Protein AF-A0A2G9TU29-F1 (afdb_monomer_lite)

Secondary structure (DSSP, 8-state):
---HHHHHHHHHHHHHHHHHHHHHHHHHHHHHHHHHHTTS-----HHHHHHHHS---HHHHHHHHHHHHHHHHHHHHHHHHHHHHHTTT-S-HHHHHHHHHHHHHHHHHHHHTTT-

InterPro domains:
  IPR000425 Major intrinsic protein [PF00230] (57-115)
  IPR000425 Major intrinsic protein [PR00783] (61-80)
  IPR000425 Major intrinsic protein [PR00783] (101-116)
  IPR023271 Aquaporin-like [G3DSA:1.20.1080.10] (58-116)
  IPR023271 Aquaporin-like [SSF81338] (54-116)
  IPR050363 Major Intrinsic Protein/Aquaporin [PTHR43829] (53-116)

Sequence (116 aa):
VQQPGKVVLEIYVWSKKKEKAKEKQKSDNEMSASSAEHEKEEIFTPEILREYIRIRSPFARNLLTEFFGTAMLLFIGLSTIMQFILSDEKLNTWIQINIGWGLAVGFCVYLGAKTS

Radius of gyration: 38.15 Å; chains: 1; bounding box: 97×40×79 Å

Structure (mmCIF, N/CA/C/O backbone):
data_AF-A0A2G9TU29-F1
#
_entry.id   AF-A0A2G9TU29-F1
#
loop_
_atom_site.group_PDB
_atom_site.id
_atom_site.type_symbol
_atom_site.label_atom_id
_atom_site.label_alt_id
_atom_site.label_comp_id
_atom_site.label_asym_id
_atom_site.label_entity_id
_atom_site.label_seq_id
_atom_site.pdbx_PDB_ins_code
_atom_site.Cartn_x
_atom_site.Cartn_y
_atom_site.Cartn_z
_atom_site.occupancy
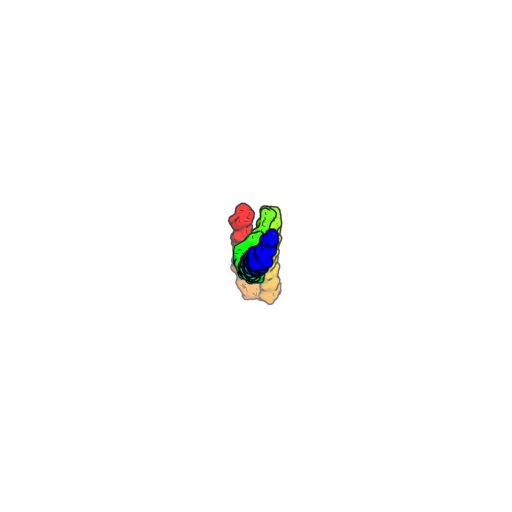_atom_site.B_iso_or_equiv
_atom_site.auth_seq_id
_atom_site.auth_comp_id
_atom_site.auth_asym_id
_atom_site.auth_atom_id
_atom_site.pdbx_PDB_model_num
ATOM 1 N N . VAL A 1 1 ? 78.666 -26.188 -54.460 1.00 48.84 1 VAL A N 1
ATOM 2 C CA . VAL A 1 1 ? 78.967 -26.481 -53.038 1.00 48.84 1 VAL A CA 1
ATOM 3 C C . VAL A 1 1 ? 78.074 -25.599 -52.175 1.00 48.84 1 VAL A C 1
ATOM 5 O O . VAL A 1 1 ? 78.298 -24.396 -52.107 1.00 48.84 1 VAL A O 1
ATOM 8 N N . GLN A 1 2 ? 76.995 -26.164 -51.626 1.00 50.81 2 GLN A N 1
ATOM 9 C CA . GLN A 1 2 ? 76.055 -25.458 -50.747 1.00 50.81 2 GLN A CA 1
ATOM 10 C C . GLN A 1 2 ? 76.771 -25.167 -49.419 1.00 50.81 2 GLN A C 1
ATOM 12 O O . GLN A 1 2 ? 77.145 -26.095 -48.710 1.00 50.81 2 GLN A O 1
ATOM 17 N N . GLN A 1 3 ? 77.021 -23.892 -49.119 1.00 52.78 3 GLN A N 1
ATOM 18 C CA . GLN A 1 3 ? 77.733 -23.446 -47.915 1.00 52.78 3 GLN A CA 1
ATOM 19 C C . GLN A 1 3 ? 76.914 -23.821 -46.657 1.00 52.78 3 GLN A C 1
ATOM 21 O O . GLN A 1 3 ? 75.844 -23.235 -46.453 1.00 52.78 3 GLN A O 1
ATOM 26 N N . PRO A 1 4 ? 77.371 -24.763 -45.805 1.00 61.28 4 PRO A N 1
ATOM 27 C CA . PRO A 1 4 ? 76.562 -25.329 -44.716 1.00 61.28 4 PRO A CA 1
ATOM 28 C C . PRO A 1 4 ? 76.164 -24.295 -43.647 1.00 61.28 4 PRO A C 1
ATOM 30 O O . PRO A 1 4 ? 75.156 -24.469 -42.969 1.00 61.28 4 PRO A O 1
ATOM 33 N N . GLY A 1 5 ? 76.890 -23.176 -43.539 1.00 64.81 5 GLY A N 1
ATOM 34 C CA . GLY A 1 5 ? 76.611 -22.118 -42.561 1.00 64.81 5 GLY A CA 1
ATOM 35 C C . GLY A 1 5 ? 75.350 -21.286 -42.833 1.00 64.81 5 GLY A C 1
ATOM 36 O O . GLY A 1 5 ? 74.720 -20.818 -41.888 1.00 64.81 5 GLY A O 1
ATOM 37 N N . LYS A 1 6 ? 74.925 -21.126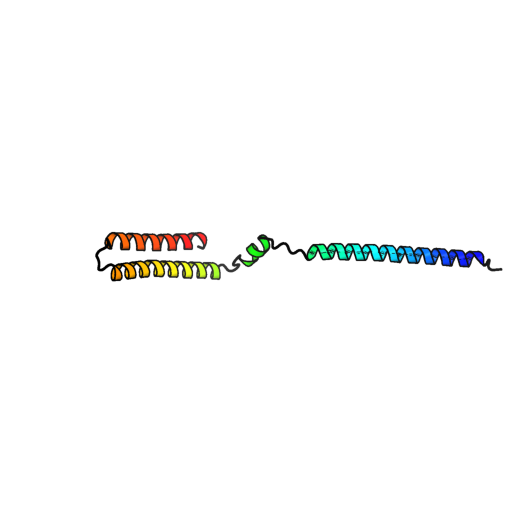 -44.097 1.00 70.88 6 LYS A N 1
ATOM 38 C CA . LYS A 1 6 ? 73.718 -20.333 -44.421 1.00 70.88 6 LYS A CA 1
ATOM 39 C C . LYS A 1 6 ? 72.429 -21.014 -43.959 1.00 70.88 6 LYS A C 1
ATOM 41 O O . LYS A 1 6 ? 71.510 -20.341 -43.513 1.00 70.88 6 LYS A O 1
ATOM 46 N N . VAL A 1 7 ? 72.383 -22.344 -44.029 1.00 76.06 7 VAL A N 1
ATOM 47 C CA . VAL A 1 7 ? 71.204 -23.131 -43.636 1.00 76.06 7 VAL A CA 1
ATOM 48 C C . VAL A 1 7 ? 70.990 -23.067 -42.121 1.00 76.06 7 VAL A C 1
ATOM 50 O O . VAL A 1 7 ? 69.863 -22.915 -41.663 1.00 76.06 7 VAL A O 1
ATOM 53 N N . VAL A 1 8 ? 72.071 -23.105 -41.338 1.00 78.81 8 VAL A N 1
ATOM 54 C CA . VAL A 1 8 ? 72.008 -23.013 -39.869 1.00 78.81 8 VAL A CA 1
ATOM 55 C C . VAL A 1 8 ? 71.524 -21.631 -39.412 1.00 78.81 8 VAL A C 1
ATOM 57 O O . VAL A 1 8 ? 70.703 -21.540 -38.500 1.00 78.81 8 VAL A O 1
ATOM 60 N N . LEU A 1 9 ? 71.974 -20.560 -40.076 1.00 79.69 9 LEU A N 1
ATOM 61 C CA . LEU A 1 9 ? 71.519 -19.192 -39.801 1.00 79.69 9 LEU A CA 1
ATOM 62 C C . LEU A 1 9 ? 70.030 -18.993 -40.128 1.00 79.69 9 LEU A C 1
ATOM 64 O O . LEU A 1 9 ? 69.312 -18.416 -39.317 1.00 79.69 9 LEU A O 1
ATOM 68 N N . GLU A 1 10 ? 69.542 -19.520 -41.253 1.00 82.88 10 GLU A N 1
ATOM 69 C CA . GLU A 1 10 ? 68.112 -19.485 -41.611 1.00 82.88 10 GLU A CA 1
ATOM 70 C C . GLU A 1 10 ? 67.240 -20.230 -40.587 1.00 82.88 10 GLU A C 1
ATOM 72 O O . GLU A 1 10 ? 66.216 -19.709 -40.141 1.00 82.88 10 GLU A O 1
ATOM 77 N N . ILE A 1 11 ? 67.674 -21.414 -40.137 1.00 83.81 11 ILE A N 1
ATOM 78 C CA . ILE A 1 11 ? 66.968 -22.185 -39.100 1.00 83.81 11 ILE A CA 1
ATOM 79 C C . ILE A 1 11 ? 66.925 -21.405 -37.779 1.00 83.81 11 ILE A C 1
ATOM 81 O O . ILE A 1 11 ? 65.879 -21.349 -37.128 1.00 83.81 11 ILE A O 1
ATOM 85 N N . TYR A 1 12 ? 68.033 -20.767 -37.393 1.00 83.69 12 TYR A N 1
ATOM 86 C CA . TYR A 1 12 ? 68.098 -19.950 -36.183 1.00 83.69 12 TYR A CA 1
ATOM 87 C C . TYR A 1 12 ? 67.166 -18.731 -36.260 1.00 83.69 12 TYR A C 1
ATOM 89 O O . TYR A 1 12 ? 66.400 -18.473 -35.329 1.00 83.69 12 TYR A O 1
ATOM 97 N N . VAL A 1 13 ? 67.173 -18.013 -37.387 1.00 87.25 13 VAL A N 1
ATOM 98 C CA . VAL A 1 13 ? 66.301 -16.852 -37.627 1.00 87.25 13 VAL A CA 1
ATOM 99 C C . VAL A 1 13 ? 64.829 -17.262 -37.621 1.00 87.25 13 VAL A C 1
ATOM 101 O O . VAL A 1 13 ? 64.003 -16.601 -36.987 1.00 87.25 13 VAL A O 1
ATOM 104 N N . TRP A 1 14 ? 64.488 -18.376 -38.267 1.00 83.25 14 TRP A N 1
ATOM 105 C CA . TRP A 1 14 ? 63.126 -18.904 -38.2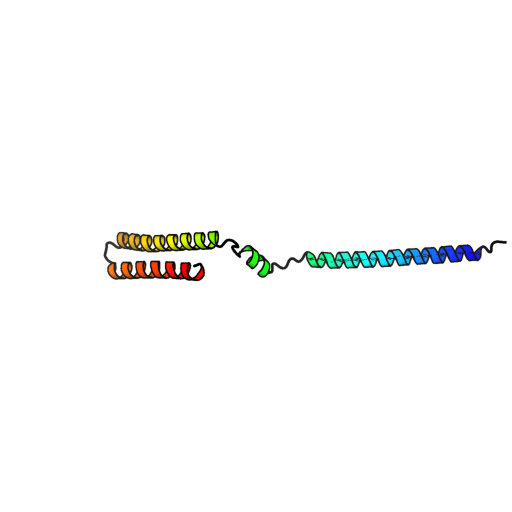80 1.00 83.25 14 TRP A CA 1
ATOM 106 C C . TRP A 1 14 ? 62.662 -19.346 -36.887 1.00 83.25 14 TRP A C 1
ATOM 108 O O . TRP A 1 14 ? 61.526 -19.063 -36.495 1.00 83.25 14 TRP A O 1
ATOM 118 N N . SER A 1 15 ? 63.554 -19.956 -36.101 1.00 88.12 15 SER A N 1
ATOM 119 C CA . SER A 1 15 ? 63.292 -20.323 -34.706 1.00 88.12 15 SER A CA 1
ATOM 120 C C . SER A 1 15 ? 63.015 -19.086 -33.845 1.00 88.12 15 SER A C 1
ATOM 122 O O . SER A 1 15 ? 61.968 -18.998 -33.201 1.00 88.12 15 SER A O 1
ATOM 124 N N . LYS A 1 16 ? 63.870 -18.057 -33.935 1.00 89.69 16 LYS A N 1
ATOM 125 C CA . LYS A 1 16 ? 63.672 -16.783 -33.226 1.00 89.69 16 LYS A CA 1
ATOM 126 C C . LYS A 1 16 ? 62.387 -16.068 -33.636 1.00 89.69 16 LYS A C 1
ATOM 128 O O . LYS A 1 16 ? 61.716 -15.473 -32.793 1.00 89.69 16 LYS A O 1
ATOM 133 N N . LYS A 1 17 ? 62.008 -16.141 -34.915 1.00 87.69 17 LYS A N 1
ATOM 134 C CA . LYS A 1 17 ? 60.741 -15.585 -35.409 1.00 87.69 17 LYS A CA 1
ATOM 135 C C . LYS A 1 17 ? 59.533 -16.321 -34.821 1.00 87.69 17 LYS A C 1
ATOM 137 O O . LYS A 1 17 ? 58.547 -15.674 -34.474 1.00 87.69 17 LYS A O 1
ATOM 142 N N . LYS A 1 18 ? 59.621 -17.646 -34.661 1.00 88.81 18 LYS A N 1
ATOM 143 C CA . LYS A 1 18 ? 58.590 -18.454 -33.994 1.00 88.81 18 LYS A CA 1
ATOM 144 C C . LYS A 1 18 ? 58.452 -18.131 -32.508 1.00 88.81 18 LYS A C 1
ATOM 146 O O . LYS A 1 18 ? 57.324 -18.052 -32.033 1.00 88.81 18 LYS A O 1
ATOM 151 N N . GLU A 1 19 ? 59.555 -17.941 -31.786 1.00 85.44 19 GLU A N 1
ATOM 152 C CA . GLU A 1 19 ? 59.514 -17.568 -30.362 1.00 85.44 19 GLU A CA 1
ATOM 153 C C . GLU A 1 19 ? 58.804 -16.227 -30.157 1.00 85.44 19 GLU A C 1
ATOM 155 O O . GLU A 1 19 ? 57.839 -16.160 -29.401 1.00 85.44 19 GLU A O 1
ATOM 160 N N . LYS A 1 20 ? 59.179 -15.198 -30.928 1.00 84.38 20 LYS A N 1
ATOM 161 C CA . LYS A 1 20 ? 58.534 -13.877 -30.852 1.00 84.38 20 LYS A CA 1
ATOM 162 C C . LYS A 1 20 ? 57.038 -13.918 -31.172 1.00 84.38 20 LYS A C 1
ATOM 164 O O . LYS A 1 20 ? 56.256 -13.188 -30.571 1.00 84.38 20 LYS A O 1
ATOM 169 N N . ALA A 1 21 ? 56.627 -14.767 -32.117 1.00 83.06 21 ALA A N 1
ATOM 170 C CA . ALA A 1 21 ? 55.212 -14.946 -32.437 1.00 83.06 21 ALA A CA 1
ATOM 171 C C . ALA A 1 21 ? 54.437 -15.590 -31.273 1.00 83.06 21 ALA A C 1
ATOM 173 O O . ALA A 1 21 ? 53.318 -15.172 -30.985 1.00 83.06 21 ALA A O 1
ATOM 174 N N . LYS A 1 22 ? 55.045 -16.559 -30.571 1.00 85.06 22 LYS A N 1
ATOM 175 C CA . LYS A 1 22 ? 54.448 -17.182 -29.380 1.00 85.06 22 LYS A CA 1
ATOM 176 C C . LYS A 1 22 ? 54.334 -16.206 -28.209 1.00 85.06 22 LYS A C 1
ATOM 178 O O . LYS A 1 22 ? 53.308 -16.206 -27.540 1.00 85.06 22 LYS A O 1
ATOM 183 N N . GLU A 1 23 ? 55.355 -15.384 -27.973 1.00 84.25 23 GLU A N 1
ATOM 184 C CA . GLU A 1 23 ? 55.345 -14.372 -26.906 1.00 84.25 23 GLU A CA 1
ATOM 185 C C . GLU A 1 23 ? 54.244 -13.336 -27.129 1.00 84.25 23 GLU A C 1
ATOM 187 O O . GLU A 1 23 ? 53.475 -13.057 -26.214 1.00 84.25 23 GLU A O 1
ATOM 192 N N . LYS A 1 24 ? 54.106 -12.843 -28.366 1.00 78.25 24 LYS A N 1
ATOM 193 C CA . LYS A 1 24 ? 53.051 -11.893 -28.727 1.00 78.25 24 LYS A CA 1
ATOM 194 C C . LYS A 1 24 ? 51.652 -12.491 -28.547 1.00 78.25 24 LYS A C 1
ATOM 196 O O . LYS A 1 24 ? 50.763 -11.856 -27.997 1.00 78.25 24 LYS A O 1
ATOM 201 N N . GLN A 1 25 ? 51.466 -13.747 -28.945 1.00 74.25 25 GLN A N 1
ATOM 202 C CA . GLN A 1 25 ? 50.178 -14.413 -28.765 1.00 74.25 25 GLN A CA 1
ATOM 203 C C . GLN A 1 25 ? 49.856 -14.685 -27.288 1.00 74.25 25 GLN A C 1
ATOM 205 O O . GLN A 1 25 ? 48.692 -14.643 -26.896 1.00 74.25 25 GLN A O 1
ATOM 210 N N . LYS A 1 26 ? 50.876 -14.928 -26.455 1.00 78.06 26 LYS A N 1
ATOM 211 C CA . LYS A 1 26 ? 50.708 -15.069 -25.007 1.00 78.06 26 LYS A CA 1
ATOM 212 C C . LYS A 1 26 ? 50.299 -13.742 -24.361 1.00 78.06 26 LYS A C 1
ATOM 214 O O . LYS A 1 26 ? 49.342 -13.743 -23.594 1.00 78.06 26 LYS A O 1
ATOM 219 N N . SER A 1 27 ? 50.940 -12.627 -24.730 1.00 67.19 27 SER A N 1
ATOM 220 C CA . SER A 1 27 ? 50.575 -11.299 -24.214 1.00 67.19 27 SER A CA 1
ATOM 221 C C . SER A 1 27 ? 49.167 -10.874 -24.629 1.00 67.19 27 SER A C 1
ATOM 223 O O . SER A 1 27 ? 48.432 -10.326 -23.815 1.00 67.19 27 SER A O 1
ATOM 225 N N . ASP A 1 28 ? 48.756 -11.176 -25.866 1.00 73.19 28 ASP A N 1
ATOM 226 C CA . ASP A 1 28 ? 47.414 -10.842 -26.363 1.00 73.19 28 ASP A CA 1
ATOM 227 C C . ASP A 1 28 ? 46.320 -11.643 -25.620 1.00 73.19 28 ASP A C 1
ATOM 229 O O . ASP A 1 28 ? 45.233 -11.128 -25.337 1.00 73.19 28 ASP A O 1
ATOM 233 N N . ASN A 1 29 ? 46.619 -12.895 -25.247 1.00 72.88 29 ASN A N 1
ATOM 234 C CA . ASN A 1 29 ? 45.710 -13.760 -24.492 1.00 72.88 29 ASN A CA 1
ATOM 235 C C . ASN A 1 29 ? 45.646 -13.392 -22.999 1.00 72.88 29 ASN A C 1
ATOM 237 O O . ASN A 1 29 ? 44.568 -13.411 -22.416 1.00 72.88 29 ASN A O 1
ATOM 241 N N . GLU A 1 30 ? 46.774 -13.018 -22.387 1.00 75.81 30 GLU A N 1
ATOM 242 C CA . GLU A 1 30 ? 46.825 -12.513 -21.005 1.00 75.81 30 GLU A CA 1
ATOM 243 C C . GLU A 1 30 ? 46.103 -11.161 -20.877 1.00 75.81 30 GLU A C 1
ATOM 245 O O . GLU A 1 30 ? 45.354 -10.951 -19.924 1.00 75.81 30 GLU A O 1
ATOM 250 N N . MET A 1 31 ? 46.239 -10.279 -21.875 1.00 67.19 31 MET A N 1
ATOM 251 C CA . MET A 1 31 ? 45.526 -8.998 -21.916 1.00 67.19 31 MET A CA 1
ATOM 252 C C . MET A 1 31 ? 44.016 -9.181 -22.146 1.00 67.19 31 MET A C 1
ATOM 254 O O . MET A 1 31 ? 43.217 -8.468 -21.541 1.00 67.19 31 MET A O 1
ATOM 258 N N . SER A 1 32 ? 43.607 -10.181 -22.938 1.00 67.81 32 SER A N 1
ATOM 259 C CA . SER A 1 32 ? 42.187 -10.553 -23.080 1.00 67.81 32 SER A CA 1
ATOM 260 C C . SER A 1 32 ? 41.616 -11.188 -21.810 1.00 67.81 32 SER A C 1
ATOM 262 O O . SER A 1 32 ? 40.486 -10.888 -21.435 1.00 67.81 32 SER A O 1
ATOM 264 N N . ALA A 1 33 ? 42.389 -12.031 -21.118 1.00 68.50 33 ALA A N 1
ATOM 265 C CA . ALA A 1 33 ? 41.973 -12.642 -19.857 1.00 68.50 33 ALA A CA 1
ATOM 266 C C . ALA A 1 33 ? 41.822 -11.592 -18.746 1.00 68.50 33 ALA A C 1
ATOM 268 O O . ALA A 1 33 ? 40.800 -11.571 -18.069 1.00 68.50 33 ALA A O 1
ATOM 269 N N . SER A 1 34 ? 42.774 -10.661 -18.626 1.00 62.47 34 SER A N 1
ATOM 270 C CA . SER A 1 34 ? 42.694 -9.558 -17.660 1.00 62.47 34 SER A CA 1
ATOM 271 C C . SER A 1 34 ? 41.514 -8.618 -17.942 1.00 62.47 34 SER A C 1
ATOM 273 O O . SER A 1 34 ? 40.847 -8.180 -17.007 1.00 62.47 34 SER A O 1
ATOM 275 N N . SER A 1 35 ? 41.192 -8.367 -19.217 1.00 61.78 35 SER A N 1
ATOM 276 C CA . SER A 1 35 ? 40.009 -7.581 -19.589 1.00 61.78 35 SER A CA 1
ATOM 277 C C . SER A 1 35 ? 38.688 -8.304 -19.289 1.00 61.78 35 SER A C 1
ATOM 279 O O . SER A 1 35 ? 37.699 -7.637 -19.003 1.00 61.78 35 SER A O 1
ATOM 281 N N . ALA A 1 36 ? 38.661 -9.642 -19.334 1.00 60.03 36 ALA A N 1
ATOM 282 C CA . ALA A 1 36 ? 37.483 -10.452 -19.009 1.00 60.03 36 ALA A CA 1
ATOM 283 C C . ALA A 1 36 ? 37.276 -10.635 -17.494 1.00 60.03 36 ALA A C 1
ATOM 285 O O . ALA A 1 36 ? 36.145 -10.799 -17.039 1.00 60.03 36 ALA A O 1
ATOM 286 N N . GLU A 1 37 ? 38.343 -10.593 -16.689 1.00 60.00 37 GLU A N 1
ATOM 287 C CA . GLU A 1 37 ? 38.214 -10.624 -15.225 1.00 60.00 37 GLU A CA 1
ATOM 288 C C . GLU A 1 37 ? 37.634 -9.318 -14.665 1.00 60.00 37 GLU A C 1
ATOM 290 O O . GLU A 1 37 ? 36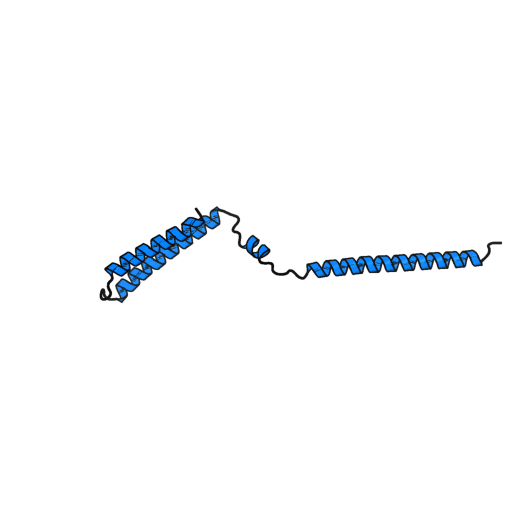.867 -9.362 -13.706 1.00 60.00 37 GLU A O 1
ATOM 295 N N . HIS A 1 38 ? 37.884 -8.181 -15.324 1.00 53.56 38 HIS A N 1
ATOM 296 C CA . HIS A 1 38 ? 37.280 -6.889 -14.976 1.00 53.56 38 HIS A CA 1
ATOM 297 C C . HIS A 1 38 ? 35.756 -6.819 -15.214 1.00 53.56 38 HIS A C 1
ATOM 299 O O . HIS A 1 38 ? 35.109 -5.908 -14.704 1.00 53.56 38 HIS A O 1
ATOM 305 N N . GLU A 1 39 ? 35.174 -7.768 -15.958 1.00 58.84 39 GLU A N 1
ATOM 306 C CA . GLU A 1 39 ? 33.726 -7.858 -16.213 1.00 58.84 39 GLU A CA 1
ATOM 307 C C . GLU A 1 39 ? 32.979 -8.638 -15.114 1.00 58.84 39 GLU A C 1
ATOM 309 O O . GLU A 1 39 ? 31.777 -8.466 -14.940 1.00 58.84 39 GLU A O 1
ATOM 314 N N . LYS A 1 40 ? 33.676 -9.476 -14.330 1.00 56.47 40 LYS A N 1
ATOM 315 C CA . LYS A 1 40 ? 33.040 -10.325 -13.302 1.00 56.47 40 LYS A CA 1
ATOM 316 C C . LYS A 1 40 ? 32.805 -9.642 -11.962 1.00 56.47 40 LYS A C 1
ATOM 318 O O . LYS A 1 40 ? 32.106 -10.202 -11.117 1.00 56.47 40 LYS A O 1
ATOM 323 N N . GLU A 1 41 ? 33.346 -8.450 -11.761 1.00 56.25 41 GLU A N 1
ATOM 324 C CA . GLU A 1 41 ? 32.968 -7.609 -10.633 1.00 56.25 41 GLU A CA 1
ATOM 325 C C . GLU A 1 41 ? 31.715 -6.811 -11.027 1.00 56.25 41 GLU A C 1
ATOM 327 O O . GLU A 1 41 ? 31.759 -5.608 -11.275 1.00 56.25 41 GLU A O 1
ATOM 332 N N . GLU A 1 42 ? 30.578 -7.509 -11.142 1.00 59.25 42 GLU A N 1
ATOM 333 C CA . GLU A 1 42 ? 29.263 -6.869 -11.204 1.00 59.25 42 GLU A CA 1
ATOM 334 C C . GLU A 1 42 ? 29.030 -6.141 -9.877 1.00 59.25 42 GLU A C 1
ATOM 336 O O . GLU A 1 42 ? 28.457 -6.657 -8.915 1.00 59.25 42 GLU A O 1
ATOM 341 N N . ILE A 1 43 ? 29.511 -4.905 -9.820 1.00 61.00 43 ILE A N 1
ATOM 342 C CA . ILE A 1 43 ? 29.079 -3.909 -8.857 1.00 61.00 43 ILE A CA 1
ATOM 343 C C . ILE A 1 43 ? 27.566 -3.850 -9.015 1.00 61.00 43 ILE A C 1
ATOM 345 O O . ILE A 1 43 ? 27.076 -3.398 -10.048 1.00 61.00 43 ILE A O 1
ATOM 349 N N . PHE A 1 44 ? 26.834 -4.324 -8.009 1.00 60.31 44 PHE A N 1
ATOM 350 C CA . PHE A 1 44 ? 25.394 -4.144 -7.873 1.00 60.31 44 PHE A CA 1
ATOM 351 C C . PHE A 1 44 ? 25.090 -2.644 -7.898 1.00 60.31 44 PHE A C 1
ATOM 353 O O . PHE A 1 44 ? 25.075 -1.956 -6.878 1.00 60.31 44 PHE A O 1
ATOM 360 N N . THR A 1 45 ? 24.955 -2.115 -9.105 1.00 67.25 45 THR A N 1
ATOM 361 C CA . THR A 1 45 ? 24.798 -0.695 -9.360 1.00 67.25 45 THR A CA 1
ATOM 362 C C . THR A 1 45 ? 23.308 -0.406 -9.174 1.00 67.25 45 THR A C 1
ATOM 364 O O . THR A 1 45 ? 22.469 -1.136 -9.723 1.00 67.25 45 THR A O 1
ATOM 367 N N . PRO A 1 46 ? 22.923 0.599 -8.365 1.00 66.06 46 PRO A N 1
ATOM 368 C CA . PRO A 1 46 ? 21.517 0.913 -8.102 1.00 66.06 46 PRO A CA 1
ATOM 369 C C . PRO A 1 46 ? 20.714 1.180 -9.384 1.00 66.06 46 PRO A C 1
ATOM 371 O O . PRO A 1 46 ? 19.491 1.096 -9.371 1.00 66.06 46 PRO A O 1
ATOM 374 N N . GLU A 1 47 ? 21.380 1.464 -10.498 1.00 68.12 47 GLU A N 1
ATOM 375 C CA . GLU A 1 47 ? 20.830 1.656 -11.832 1.00 68.12 47 GLU A CA 1
ATOM 376 C C . GLU A 1 47 ? 20.153 0.388 -12.372 1.00 68.12 47 GLU A C 1
ATOM 378 O O . GLU A 1 47 ? 19.031 0.475 -12.872 1.00 68.12 47 GLU A O 1
ATOM 383 N N . ILE A 1 48 ? 20.764 -0.789 -12.192 1.00 68.75 48 ILE A N 1
ATOM 384 C CA . ILE A 1 48 ? 20.229 -2.073 -12.680 1.00 68.75 48 ILE A CA 1
ATOM 385 C C . ILE A 1 48 ? 18.983 -2.458 -11.874 1.00 68.75 48 ILE A C 1
ATOM 387 O O . ILE A 1 48 ? 17.952 -2.848 -12.423 1.00 68.75 48 ILE A O 1
ATOM 391 N N . LEU A 1 49 ? 19.035 -2.258 -10.553 1.00 65.88 49 LEU A N 1
ATOM 392 C CA . LEU A 1 49 ? 17.878 -2.415 -9.672 1.00 65.88 49 LEU A CA 1
ATOM 393 C C . LEU A 1 49 ? 16.752 -1.450 -10.022 1.00 65.88 49 LEU A C 1
ATOM 395 O O . LEU A 1 49 ? 15.583 -1.826 -10.000 1.00 65.88 49 LEU A O 1
ATOM 399 N N . ARG A 1 50 ? 17.085 -0.190 -10.310 1.00 64.94 50 ARG A N 1
ATOM 400 C CA . ARG A 1 50 ? 16.100 0.834 -10.657 1.00 64.94 50 ARG A CA 1
ATOM 401 C C . ARG A 1 50 ? 15.424 0.508 -11.979 1.00 64.94 50 ARG A C 1
ATOM 403 O O . ARG A 1 50 ? 14.239 0.791 -12.121 1.00 64.94 50 ARG A O 1
ATOM 410 N N . GLU A 1 51 ? 16.141 -0.115 -12.909 1.00 67.06 51 GLU A N 1
ATOM 411 C CA . GLU A 1 51 ? 15.583 -0.634 -14.153 1.00 67.06 51 GLU A CA 1
ATOM 412 C C . GLU A 1 51 ? 14.694 -1.865 -13.924 1.00 67.06 51 GLU A C 1
ATOM 414 O O . GLU A 1 51 ? 13.608 -1.938 -14.498 1.00 67.06 51 GLU A O 1
ATOM 419 N N . TYR A 1 52 ? 15.072 -2.762 -13.008 1.00 62.31 52 TYR A N 1
ATOM 420 C CA . TYR A 1 52 ? 14.281 -3.946 -12.654 1.00 62.31 52 TYR A CA 1
ATOM 421 C C . TYR A 1 52 ? 13.007 -3.613 -11.850 1.00 62.31 52 TYR A C 1
ATOM 423 O O . TYR A 1 52 ? 11.949 -4.202 -12.063 1.00 62.31 52 TYR A O 1
ATOM 431 N N . ILE A 1 53 ? 13.080 -2.624 -10.950 1.00 65.94 53 ILE A N 1
ATOM 432 C CA . ILE A 1 53 ? 11.957 -2.126 -10.131 1.00 65.94 53 ILE A CA 1
ATOM 433 C C . ILE A 1 53 ? 11.054 -1.179 -10.939 1.00 65.94 53 ILE A C 1
ATOM 435 O O . ILE A 1 53 ? 9.913 -0.910 -10.550 1.00 65.94 53 ILE A O 1
ATOM 439 N N . ARG A 1 54 ? 11.511 -0.679 -12.095 1.00 67.69 54 ARG A N 1
ATOM 440 C CA . ARG A 1 54 ? 10.685 0.148 -12.975 1.00 67.69 54 ARG A CA 1
ATOM 441 C C . ARG A 1 54 ? 9.602 -0.711 -13.610 1.00 67.69 54 ARG A C 1
ATOM 443 O O . ARG A 1 54 ? 9.787 -1.304 -14.668 1.00 67.69 54 ARG A O 1
ATOM 450 N N . ILE A 1 55 ? 8.428 -0.712 -12.985 1.00 66.06 55 ILE A N 1
ATOM 451 C CA . ILE A 1 55 ? 7.224 -1.348 -13.516 1.00 66.06 55 ILE A CA 1
ATOM 452 C C . ILE A 1 55 ? 6.928 -0.721 -14.884 1.00 66.06 55 ILE A C 1
ATOM 454 O O . ILE A 1 55 ? 6.446 0.408 -14.994 1.00 66.06 55 ILE A O 1
ATOM 458 N N . ARG A 1 56 ? 7.284 -1.452 -15.944 1.00 62.97 56 ARG A N 1
ATOM 459 C CA . ARG A 1 56 ? 7.219 -0.972 -17.328 1.00 62.97 56 ARG A CA 1
ATOM 460 C C . ARG A 1 56 ? 5.779 -0.828 -17.817 1.00 62.97 56 ARG A C 1
ATOM 462 O O . ARG A 1 56 ? 5.527 -0.042 -18.726 1.00 62.97 56 ARG A O 1
ATOM 469 N N . SER A 1 57 ? 4.843 -1.575 -17.224 1.00 73.25 57 SER A N 1
ATOM 470 C CA . SER A 1 57 ? 3.437 -1.519 -17.615 1.00 73.25 57 SER A CA 1
ATOM 471 C C . SER A 1 57 ? 2.678 -0.446 -16.816 1.00 73.25 57 SER A C 1
ATOM 473 O O . SER A 1 57 ? 2.684 -0.466 -15.582 1.00 73.25 57 SER A O 1
ATOM 475 N N . PRO A 1 58 ? 1.995 0.494 -17.493 1.00 76.25 58 PRO A N 1
ATOM 476 C CA . PRO A 1 58 ? 1.146 1.472 -16.815 1.00 76.25 58 PRO A CA 1
ATOM 477 C C . PRO A 1 58 ? -0.039 0.792 -16.112 1.00 76.25 58 PRO A C 1
ATOM 479 O O . PRO A 1 58 ? -0.441 1.212 -15.035 1.00 76.25 58 PRO A O 1
ATOM 482 N N . PHE A 1 59 ? -0.534 -0.324 -16.654 1.00 80.12 59 PHE A N 1
ATOM 483 C CA . PHE A 1 59 ? -1.668 -1.054 -16.087 1.00 80.12 59 PHE A CA 1
ATOM 484 C C . PHE A 1 59 ? -1.359 -1.670 -14.714 1.00 80.12 59 PHE A C 1
ATOM 486 O O . PHE A 1 59 ? -2.161 -1.537 -13.796 1.00 80.12 59 PHE A O 1
ATOM 493 N N . ALA A 1 60 ? -0.181 -2.288 -14.533 1.00 81.19 60 ALA A N 1
ATOM 494 C CA . ALA A 1 60 ? 0.195 -2.850 -13.232 1.00 81.19 60 ALA A CA 1
ATOM 495 C C . ALA A 1 60 ? 0.464 -1.760 -12.187 1.00 81.19 60 ALA A C 1
ATOM 497 O O . ALA A 1 60 ? 0.164 -1.962 -11.014 1.00 81.19 60 ALA A O 1
ATOM 498 N N . ARG A 1 61 ? 0.988 -0.596 -12.600 1.00 80.69 61 ARG A N 1
ATOM 499 C CA . ARG A 1 61 ? 1.157 0.561 -11.706 1.00 80.69 61 AR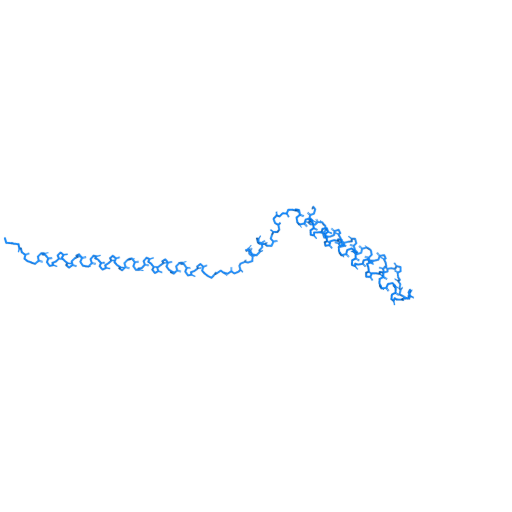G A CA 1
ATOM 500 C C . ARG A 1 61 ? -0.193 1.069 -11.213 1.00 80.69 61 ARG A C 1
ATOM 502 O O . ARG A 1 61 ? -0.369 1.208 -10.009 1.00 80.69 61 ARG A O 1
ATOM 509 N N . ASN A 1 62 ? -1.147 1.263 -12.121 1.00 83.81 62 ASN A N 1
ATOM 510 C CA . ASN A 1 62 ? -2.493 1.705 -11.766 1.00 83.81 62 ASN A CA 1
ATOM 511 C C . ASN A 1 62 ? -3.212 0.675 -10.886 1.00 83.81 62 ASN A C 1
ATOM 513 O O . ASN A 1 62 ? -3.790 1.053 -9.874 1.00 83.81 62 ASN A O 1
ATOM 517 N N . LEU A 1 63 ? -3.114 -0.620 -11.208 1.00 87.81 63 LEU A N 1
ATOM 518 C CA . LEU A 1 63 ? -3.710 -1.691 -10.407 1.00 87.81 63 LEU A CA 1
ATOM 519 C C . LEU A 1 63 ? -3.125 -1.748 -8.988 1.00 87.81 63 LEU A C 1
ATOM 521 O O . LEU A 1 63 ? -3.875 -1.873 -8.027 1.00 87.81 63 LEU A O 1
ATOM 525 N N . LEU A 1 64 ? -1.798 -1.651 -8.842 1.00 86.19 64 LEU A N 1
ATOM 526 C CA . LEU A 1 64 ? -1.143 -1.654 -7.530 1.00 86.19 64 LEU A CA 1
ATOM 527 C C . LEU A 1 64 ? -1.518 -0.422 -6.710 1.00 86.19 64 LEU A C 1
ATOM 529 O O . LEU A 1 64 ? -1.740 -0.541 -5.508 1.00 86.19 64 LEU A O 1
ATOM 533 N N . THR A 1 65 ? -1.614 0.745 -7.348 1.00 86.69 65 THR A N 1
ATOM 534 C CA . THR A 1 65 ? -2.061 1.968 -6.679 1.00 86.69 65 THR A CA 1
ATOM 535 C C . THR A 1 65 ? -3.515 1.867 -6.225 1.00 86.69 65 THR A C 1
ATOM 537 O O . THR A 1 65 ? -3.795 2.194 -5.076 1.00 86.69 65 THR A O 1
ATOM 540 N N . GLU A 1 66 ? -4.414 1.358 -7.065 1.00 85.19 66 GLU A N 1
ATOM 541 C CA . GLU A 1 66 ? -5.822 1.142 -6.704 1.00 85.19 66 GLU A CA 1
ATOM 542 C C . GLU A 1 66 ? -5.987 0.098 -5.597 1.00 85.19 66 GLU A C 1
ATOM 544 O O . GLU A 1 66 ? -6.696 0.317 -4.612 1.00 85.19 66 GLU A O 1
ATOM 549 N N . PHE A 1 67 ? -5.274 -1.025 -5.700 1.00 89.25 67 PHE A N 1
ATOM 550 C CA . PHE A 1 67 ? -5.301 -2.072 -4.686 1.00 89.25 67 PHE A CA 1
ATOM 551 C C . PHE A 1 67 ? -4.786 -1.561 -3.338 1.00 89.25 67 PHE A C 1
ATOM 553 O O . PHE A 1 67 ? -5.426 -1.767 -2.309 1.00 89.25 67 PHE A O 1
ATOM 560 N N . PHE A 1 68 ? -3.653 -0.858 -3.338 1.00 89.00 68 PHE A N 1
ATOM 561 C CA . PHE A 1 68 ? -3.061 -0.327 -2.117 1.00 89.00 68 PHE A CA 1
ATOM 562 C C . PHE A 1 68 ? -3.894 0.816 -1.516 1.00 89.00 68 PHE A C 1
ATOM 564 O O . PHE A 1 68 ? -4.080 0.860 -0.300 1.00 89.00 68 PHE A O 1
ATOM 571 N N . GLY A 1 69 ? -4.458 1.697 -2.350 1.00 87.31 69 GLY A N 1
ATOM 572 C CA . GLY A 1 69 ? -5.386 2.746 -1.919 1.00 87.31 69 GLY A CA 1
ATOM 573 C C . GLY A 1 69 ? -6.635 2.165 -1.256 1.00 87.31 69 GLY A C 1
ATOM 574 O O . GLY A 1 69 ? -6.978 2.551 -0.139 1.00 87.31 69 GLY A O 1
ATOM 575 N N . THR A 1 70 ? -7.247 1.157 -1.881 1.00 88.44 70 THR A N 1
ATOM 576 C CA . THR A 1 70 ? -8.424 0.463 -1.335 1.00 88.44 70 THR A CA 1
ATOM 577 C C . THR A 1 70 ? -8.092 -0.308 -0.055 1.00 88.44 70 THR A C 1
ATOM 579 O O . THR A 1 70 ? -8.861 -0.273 0.906 1.00 88.44 70 THR A O 1
ATOM 582 N N . ALA A 1 71 ? -6.932 -0.971 0.007 1.00 89.69 71 ALA A N 1
ATOM 583 C CA . ALA A 1 71 ? -6.486 -1.685 1.201 1.00 89.69 71 ALA A CA 1
ATOM 584 C C . ALA A 1 71 ? -6.265 -0.737 2.391 1.00 89.69 71 ALA A C 1
ATOM 586 O O . ALA A 1 71 ? -6.703 -1.038 3.499 1.00 89.69 71 ALA A O 1
ATOM 587 N N . MET A 1 72 ? -5.646 0.426 2.166 1.00 88.06 72 MET A N 1
ATOM 588 C CA . MET A 1 72 ? -5.451 1.447 3.204 1.00 88.06 72 MET A CA 1
ATOM 589 C C . MET A 1 72 ? -6.775 2.088 3.638 1.00 88.06 72 MET A C 1
ATOM 591 O O . MET A 1 72 ? -6.988 2.293 4.834 1.00 88.06 72 MET A O 1
ATOM 595 N N . LEU A 1 73 ? -7.687 2.344 2.691 1.00 88.44 73 LEU A N 1
ATOM 596 C CA . LEU A 1 73 ? -9.035 2.843 2.970 1.00 88.44 73 LEU A CA 1
ATOM 597 C C . LEU A 1 73 ? -9.806 1.875 3.882 1.00 88.44 73 LEU A C 1
ATOM 599 O O . LEU A 1 73 ? -10.352 2.290 4.905 1.00 88.44 73 LEU A O 1
ATOM 603 N N . LEU A 1 74 ? -9.793 0.577 3.557 1.00 90.00 74 LEU A N 1
ATOM 604 C CA . LEU A 1 74 ? -10.414 -0.461 4.381 1.00 90.00 74 LEU A CA 1
ATOM 605 C C . LEU A 1 74 ? -9.716 -0.617 5.731 1.00 90.00 74 LEU A C 1
ATOM 607 O O . LEU A 1 74 ? -10.392 -0.718 6.748 1.00 90.00 74 LEU A O 1
ATOM 611 N N . PHE A 1 75 ? -8.384 -0.608 5.774 1.00 89.31 75 PHE A N 1
ATOM 612 C CA . PHE A 1 75 ? -7.639 -0.771 7.019 1.00 89.31 75 PHE A CA 1
ATOM 613 C C . PHE A 1 75 ? -7.964 0.331 8.033 1.00 89.31 75 PHE A C 1
ATOM 615 O O . PHE A 1 75 ? -8.258 0.037 9.192 1.00 89.31 75 PHE A O 1
ATOM 622 N N . ILE A 1 76 ? -7.968 1.597 7.603 1.00 89.38 76 ILE A N 1
ATOM 623 C CA . ILE A 1 76 ? -8.269 2.722 8.496 1.00 89.38 76 ILE A CA 1
ATOM 624 C C . ILE A 1 76 ? -9.749 2.716 8.904 1.00 89.38 76 ILE A C 1
ATOM 626 O O . ILE A 1 76 ? -10.040 2.907 10.088 1.00 89.38 76 ILE A O 1
ATOM 630 N N . GLY A 1 77 ? -10.670 2.434 7.975 1.00 85.94 77 GLY A N 1
ATOM 631 C CA . GLY A 1 77 ? -12.105 2.339 8.270 1.00 85.94 77 GLY A CA 1
ATOM 632 C C . GLY A 1 77 ? -12.443 1.211 9.252 1.00 85.94 77 GLY A C 1
ATOM 633 O O . GLY A 1 77 ? -13.145 1.422 10.239 1.00 85.94 77 GLY A O 1
ATOM 634 N N . LEU A 1 78 ? -11.878 0.018 9.047 1.00 87.81 78 LEU A N 1
ATOM 635 C CA . LEU A 1 78 ? -12.067 -1.125 9.946 1.00 87.81 78 LEU A CA 1
ATOM 636 C C . LEU A 1 78 ? -11.404 -0.892 11.308 1.00 87.81 78 LEU A C 1
ATOM 638 O O . LEU A 1 78 ? -11.987 -1.222 12.338 1.00 87.81 78 LEU A O 1
ATOM 642 N N . SER A 1 79 ? -10.217 -0.280 11.333 1.00 87.56 79 SER A N 1
ATOM 643 C CA . SER A 1 7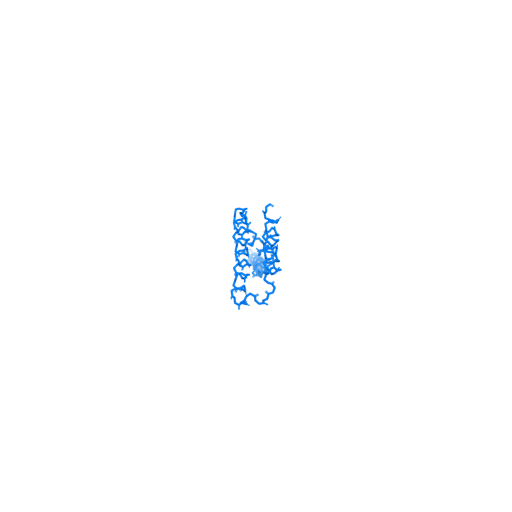9 ? -9.522 0.062 12.577 1.00 87.56 79 SER A CA 1
ATOM 644 C C . SER A 1 79 ? -10.319 1.054 13.428 1.00 87.56 79 SER A C 1
ATOM 646 O O . SER A 1 79 ? -10.396 0.893 14.647 1.00 87.56 79 SER A O 1
ATOM 648 N N . THR A 1 80 ? -10.969 2.047 12.811 1.00 85.44 80 THR A N 1
ATOM 649 C CA . THR A 1 80 ? -11.821 2.999 13.545 1.00 85.44 80 THR A CA 1
ATOM 650 C C . THR A 1 80 ? -13.069 2.332 14.121 1.00 85.44 80 THR A C 1
ATOM 652 O O . THR A 1 80 ? -13.405 2.592 15.274 1.00 85.44 80 THR A O 1
ATOM 655 N N . ILE A 1 81 ? -13.714 1.427 13.376 1.00 83.69 81 ILE A N 1
ATOM 656 C CA . ILE A 1 81 ? -14.877 0.661 13.862 1.00 83.69 81 ILE A CA 1
ATOM 657 C C . ILE A 1 81 ? -14.477 -0.300 14.992 1.00 83.69 81 ILE A C 1
ATOM 659 O O . ILE A 1 81 ? -15.184 -0.414 15.992 1.00 83.69 81 ILE A O 1
ATOM 663 N N . MET A 1 82 ? -13.325 -0.963 14.877 1.00 86.44 82 MET A N 1
ATOM 664 C CA . MET A 1 82 ? -12.821 -1.859 15.920 1.00 86.44 82 MET A CA 1
ATOM 665 C C . MET A 1 82 ? -12.534 -1.100 17.221 1.00 86.44 82 MET A C 1
ATOM 667 O O . MET A 1 82 ? -12.913 -1.545 18.302 1.00 86.44 82 MET A O 1
ATOM 671 N N . GLN A 1 83 ? -11.905 0.074 17.120 1.00 84.12 83 GLN A N 1
ATOM 672 C CA . GLN A 1 83 ? -11.653 0.936 18.276 1.00 84.12 83 GLN A CA 1
ATOM 673 C C . GLN A 1 83 ? -12.949 1.475 18.891 1.00 84.12 83 GLN A C 1
ATOM 675 O O . GLN A 1 83 ? -13.021 1.610 20.111 1.00 84.12 83 GLN A O 1
ATOM 680 N N . PHE A 1 84 ? -13.970 1.740 18.071 1.00 80.38 84 PHE A N 1
ATOM 681 C CA . PHE A 1 84 ? -15.300 2.133 18.534 1.00 80.38 84 PHE A CA 1
ATOM 682 C C . PHE A 1 84 ? -15.950 1.033 19.386 1.00 80.38 84 PHE A C 1
ATOM 684 O O . PHE A 1 84 ? -16.349 1.295 20.518 1.00 80.38 84 PHE A O 1
ATOM 691 N N . ILE A 1 85 ? -15.971 -0.206 18.882 1.00 82.94 85 ILE A N 1
ATOM 692 C CA . ILE A 1 85 ? -16.540 -1.372 19.578 1.00 82.94 85 ILE A CA 1
ATOM 693 C C . ILE A 1 85 ? -15.815 -1.661 20.895 1.00 82.94 85 ILE A C 1
ATOM 695 O O . ILE A 1 85 ? -16.453 -1.970 21.896 1.00 82.94 85 ILE A O 1
ATOM 699 N N . LEU A 1 86 ? -14.484 -1.555 20.910 1.00 81.50 86 LEU A N 1
ATOM 700 C CA . LEU A 1 86 ? -13.686 -1.907 22.086 1.00 81.50 86 LEU A CA 1
ATOM 701 C C . LEU A 1 86 ? -13.693 -0.824 23.175 1.00 81.50 86 LEU A C 1
ATOM 703 O O . LEU A 1 86 ? -13.385 -1.113 24.328 1.00 81.50 86 LEU A O 1
ATOM 707 N N . SER A 1 87 ? -14.008 0.421 22.813 1.00 77.12 87 SER A N 1
ATOM 708 C CA . SER A 1 87 ? -13.966 1.559 23.740 1.00 77.12 87 SER A CA 1
ATOM 709 C C . SER A 1 87 ? -15.278 1.801 24.484 1.00 77.12 87 SER A C 1
ATOM 711 O O . SER A 1 87 ? -15.330 2.755 25.258 1.00 77.12 87 SER A O 1
ATOM 713 N N . ASP A 1 88 ? -16.313 0.981 24.260 1.00 73.56 88 ASP A N 1
ATOM 714 C CA . ASP A 1 88 ? -17.625 1.087 24.927 1.00 73.56 88 ASP A CA 1
ATOM 715 C C . ASP A 1 88 ? -18.177 2.532 24.884 1.00 73.56 88 ASP A C 1
ATOM 717 O O . ASP A 1 88 ? -18.610 3.103 25.882 1.00 73.56 88 ASP A O 1
ATOM 721 N N . GLU A 1 89 ? -18.003 3.190 23.727 1.00 66.44 89 GLU A N 1
ATOM 722 C CA . GLU A 1 89 ? -18.390 4.589 23.460 1.00 66.44 89 GLU A CA 1
ATOM 723 C C . GLU A 1 89 ? -17.768 5.648 24.400 1.00 66.44 89 GLU A C 1
ATOM 725 O O . GLU A 1 89 ? -18.157 6.816 24.394 1.00 66.44 89 GLU A O 1
ATOM 730 N N . LYS A 1 90 ? -16.763 5.269 25.196 1.00 64.62 90 LYS A N 1
ATOM 731 C CA . LYS A 1 90 ? -16.224 6.079 26.298 1.00 64.62 90 LYS A CA 1
ATOM 732 C C . LYS A 1 90 ? -15.138 7.074 25.878 1.00 64.62 90 LYS A C 1
ATOM 734 O O . LYS A 1 90 ? -14.848 8.025 26.604 1.00 64.62 90 LYS A O 1
ATOM 739 N N . LEU A 1 91 ? -14.510 6.848 24.726 1.00 59.97 91 LEU A N 1
ATOM 740 C CA . LEU A 1 91 ? -13.571 7.780 24.096 1.00 59.97 91 LEU A CA 1
ATOM 741 C C . LEU A 1 91 ? -14.338 8.679 23.119 1.00 59.97 91 LEU A C 1
ATOM 743 O O . LEU A 1 91 ? -15.381 8.274 22.629 1.00 59.97 91 LEU A O 1
ATOM 747 N N . ASN A 1 92 ? -13.850 9.891 22.832 1.00 62.34 92 ASN A N 1
ATOM 748 C CA . ASN A 1 92 ? -14.484 10.846 21.908 1.00 62.34 92 ASN A CA 1
ATOM 749 C C . ASN A 1 92 ? -14.592 10.279 20.468 1.00 62.34 92 ASN A C 1
ATOM 751 O O . ASN A 1 92 ? -13.832 10.634 19.568 1.00 62.34 92 ASN A O 1
ATOM 755 N N . THR A 1 93 ? -15.554 9.395 20.233 1.00 68.69 93 THR A N 1
ATOM 756 C CA . THR A 1 93 ? -15.746 8.618 19.002 1.00 68.69 93 THR A CA 1
ATOM 757 C C . THR A 1 93 ? -16.114 9.503 17.821 1.00 68.69 93 THR A C 1
ATOM 759 O O . THR A 1 93 ? -15.682 9.245 16.699 1.00 68.69 93 THR A O 1
ATOM 762 N N . TRP A 1 94 ? -16.811 10.614 18.068 1.00 74.44 94 TRP A N 1
ATOM 763 C CA . TRP A 1 94 ? -17.173 11.570 17.025 1.00 74.44 94 TRP A CA 1
ATOM 764 C C . TRP A 1 94 ? -15.950 12.180 16.325 1.00 74.44 94 TRP A C 1
ATOM 766 O O . TRP A 1 94 ? -15.875 12.167 15.096 1.00 74.44 94 TRP A O 1
ATOM 776 N N . ILE A 1 95 ? -14.956 12.679 17.072 1.00 81.38 95 ILE A N 1
ATOM 777 C CA . ILE A 1 95 ? -13.755 13.270 16.454 1.00 81.38 95 ILE A CA 1
ATOM 778 C C . ILE A 1 95 ? -12.882 12.195 15.797 1.00 81.38 95 ILE A C 1
ATOM 780 O O . ILE A 1 95 ? -12.308 12.424 14.736 1.00 81.38 95 ILE A O 1
ATOM 784 N N . GLN A 1 96 ? -12.839 11.000 16.386 1.00 81.81 96 GLN A N 1
ATOM 785 C CA . GLN A 1 96 ? -12.038 9.887 15.893 1.00 81.81 96 GLN A CA 1
ATOM 786 C C . GLN A 1 96 ? -12.546 9.354 14.548 1.00 81.81 96 GLN A C 1
ATOM 788 O O . GLN A 1 96 ? -11.743 9.089 13.656 1.00 81.81 96 GLN A O 1
ATOM 793 N N . ILE A 1 97 ? -13.866 9.257 14.369 1.00 81.94 97 ILE A N 1
ATOM 794 C CA . ILE A 1 97 ? -14.478 8.853 13.097 1.00 81.94 97 ILE A CA 1
ATOM 795 C C . ILE A 1 97 ? -14.193 9.909 12.024 1.00 81.94 97 ILE A C 1
ATOM 797 O O . ILE A 1 97 ? -13.707 9.572 10.946 1.00 81.94 97 ILE A O 1
ATOM 801 N N . ASN A 1 98 ? -14.419 11.191 12.326 1.00 86.50 98 ASN A N 1
ATOM 802 C CA . ASN A 1 98 ? -14.189 12.276 11.367 1.00 86.50 98 ASN A CA 1
ATOM 803 C C . ASN A 1 98 ? -12.715 12.362 10.924 1.00 86.50 98 ASN A C 1
ATOM 805 O O . ASN A 1 98 ? -12.433 12.480 9.731 1.00 86.50 98 ASN A O 1
ATOM 809 N N . ILE A 1 99 ? -11.767 12.242 11.860 1.00 86.69 99 ILE A N 1
ATOM 810 C CA . ILE A 1 99 ? -10.330 12.242 11.543 1.00 86.69 99 ILE A CA 1
ATOM 811 C C . ILE A 1 99 ? -9.915 10.957 10.817 1.00 86.69 99 ILE A C 1
ATOM 813 O O . ILE A 1 99 ? -9.131 11.027 9.871 1.00 86.69 99 ILE A O 1
ATOM 817 N N . GLY A 1 100 ? -10.438 9.796 11.218 1.00 85.88 100 GLY A N 1
ATOM 818 C CA . GLY A 1 100 ? -10.127 8.510 10.594 1.00 85.88 100 GLY A CA 1
ATOM 819 C C . GLY A 1 100 ? -10.515 8.476 9.117 1.00 85.88 100 GLY A C 1
ATOM 820 O O . GLY A 1 100 ? -9.683 8.155 8.272 1.00 85.88 100 GLY A O 1
ATOM 821 N N . TRP A 1 101 ? -11.736 8.902 8.789 1.00 86.06 101 TRP A N 1
ATOM 822 C CA . TRP A 1 101 ? -12.184 9.014 7.398 1.00 86.06 101 TRP A CA 1
ATOM 823 C C . TRP A 1 101 ? -11.418 10.088 6.619 1.00 86.06 101 TRP A C 1
ATOM 825 O O . TRP A 1 101 ? -11.028 9.848 5.476 1.00 86.06 101 TRP A O 1
ATOM 835 N N . GLY A 1 102 ? -11.139 11.241 7.239 1.00 88.44 102 GLY A N 1
ATOM 836 C CA . GLY A 1 102 ? -10.356 12.313 6.617 1.00 88.44 102 GLY A CA 1
ATOM 837 C C . GLY A 1 102 ? -8.935 11.878 6.242 1.00 88.44 102 GLY A C 1
ATOM 838 O O . GLY A 1 102 ? -8.490 12.118 5.118 1.00 88.44 102 GLY A O 1
ATOM 839 N N . LEU A 1 103 ? -8.238 11.178 7.143 1.00 86.12 103 LEU A N 1
ATOM 840 C CA . LEU A 1 103 ? -6.917 10.611 6.863 1.00 86.12 103 LEU A CA 1
ATOM 841 C C . LEU A 1 103 ? -6.983 9.489 5.826 1.00 86.12 103 LEU A C 1
ATOM 843 O O . LEU A 1 103 ? -6.126 9.441 4.948 1.00 86.12 103 LEU A O 1
ATOM 847 N N . ALA A 1 104 ? -7.994 8.617 5.883 1.00 87.69 104 ALA A N 1
ATOM 848 C CA . ALA A 1 104 ? -8.139 7.523 4.925 1.00 87.69 104 ALA A CA 1
ATOM 849 C C . ALA A 1 104 ? -8.272 8.035 3.482 1.00 87.69 104 ALA A C 1
ATOM 851 O O . ALA A 1 104 ? -7.549 7.584 2.592 1.00 87.69 104 ALA A O 1
ATOM 852 N N . VAL A 1 105 ? -9.131 9.035 3.261 1.00 86.31 105 VAL A N 1
ATOM 853 C CA . VAL A 1 105 ? -9.300 9.671 1.946 1.00 86.31 105 VAL A CA 1
ATOM 854 C C . VAL A 1 105 ? -8.044 10.447 1.546 1.00 86.31 105 VAL A C 1
ATOM 856 O O . VAL A 1 105 ? -7.599 10.332 0.405 1.00 86.31 105 VAL A O 1
ATOM 859 N N . GLY A 1 106 ? -7.424 11.183 2.475 1.00 88.00 106 GLY A N 1
ATOM 860 C CA . GLY A 1 106 ? -6.184 11.919 2.215 1.00 88.00 106 GLY A CA 1
ATOM 861 C C . GLY A 1 106 ? -5.041 11.014 1.747 1.00 88.00 106 GLY A C 1
ATOM 862 O O . GLY A 1 106 ? -4.379 11.317 0.752 1.00 88.00 106 GLY A O 1
ATOM 863 N N . PHE A 1 107 ? -4.849 9.866 2.403 1.00 85.31 107 PHE A N 1
ATOM 864 C CA . PHE A 1 107 ? -3.871 8.867 1.975 1.00 85.31 107 PHE A CA 1
ATOM 865 C C . PHE A 1 107 ? -4.245 8.230 0.636 1.00 85.31 107 PHE A C 1
ATOM 867 O O . PHE A 1 107 ? -3.373 8.086 -0.218 1.00 85.31 107 PHE A O 1
ATOM 874 N N . CYS A 1 108 ? -5.521 7.905 0.410 1.00 85.75 108 CYS A N 1
ATOM 875 C CA . CYS A 1 108 ? -5.982 7.336 -0.857 1.00 85.75 108 CYS A CA 1
ATOM 876 C C . CYS A 1 108 ? -5.686 8.271 -2.045 1.00 85.75 108 CYS A C 1
ATOM 878 O O . CYS A 1 108 ? -5.131 7.840 -3.056 1.00 85.75 108 CYS A O 1
ATOM 880 N N . VAL A 1 109 ? -5.971 9.570 -1.900 1.00 84.94 109 VAL A N 1
ATOM 881 C CA . VAL A 1 109 ? -5.688 10.582 -2.931 1.00 84.94 109 VAL A CA 1
ATOM 882 C C . VAL A 1 109 ? -4.185 10.782 -3.111 1.00 84.94 109 VAL A C 1
ATOM 884 O O . VAL A 1 109 ? -3.715 10.837 -4.244 1.00 84.94 109 VAL A O 1
ATOM 887 N N . TYR A 1 110 ? -3.407 10.844 -2.026 1.00 86.19 110 TYR A N 1
ATOM 888 C CA . TYR A 1 110 ? -1.951 10.990 -2.113 1.00 86.19 110 TYR A CA 1
ATOM 889 C C . TYR A 1 110 ? -1.289 9.828 -2.869 1.00 86.19 110 TYR A C 1
ATOM 891 O O . TYR A 1 110 ? -0.394 10.044 -3.687 1.00 86.19 110 TYR A O 1
ATOM 899 N N . LEU A 1 111 ? -1.758 8.600 -2.631 1.00 81.69 111 LEU A N 1
ATOM 900 C CA . LEU A 1 111 ? -1.279 7.400 -3.314 1.00 81.69 111 LEU A CA 1
ATOM 901 C C . LEU A 1 111 ? -1.677 7.387 -4.798 1.00 81.69 111 LEU A C 1
ATOM 903 O O . LEU A 1 111 ? -0.863 7.007 -5.640 1.00 81.69 111 LEU A O 1
ATOM 907 N N . GLY A 1 112 ? -2.888 7.850 -5.125 1.00 79.12 112 GLY A N 1
ATOM 908 C CA . GLY A 1 112 ? -3.378 7.988 -6.501 1.00 79.12 112 GLY A CA 1
ATOM 909 C C . GLY A 1 112 ? -2.707 9.109 -7.304 1.00 79.12 112 GLY A C 1
ATOM 910 O O . GLY A 1 112 ? -2.494 8.970 -8.508 1.00 79.12 112 GLY A O 1
ATOM 911 N N . ALA A 1 113 ? -2.309 10.201 -6.645 1.00 77.56 113 ALA A N 1
ATOM 912 C CA . ALA A 1 113 ? -1.895 11.450 -7.292 1.00 77.56 113 ALA A CA 1
ATOM 913 C C . ALA A 1 113 ? -0.603 11.369 -8.121 1.00 77.56 113 ALA A C 1
ATOM 915 O O . ALA A 1 113 ? -0.360 12.239 -8.953 1.00 77.56 113 ALA A O 1
ATOM 916 N N . LYS A 1 114 ? 0.260 10.372 -7.891 1.00 67.19 114 LYS A N 1
ATOM 917 C CA . LYS A 1 114 ? 1.499 10.190 -8.676 1.00 67.19 114 LYS A CA 1
ATOM 918 C C . LYS A 1 114 ? 1.385 9.118 -9.761 1.00 67.19 114 LYS A C 1
ATOM 920 O O . LYS A 1 114 ? 2.331 8.953 -10.536 1.00 67.19 114 LYS A O 1
ATOM 925 N N . THR A 1 115 ? 0.285 8.370 -9.776 1.00 65.50 115 THR A N 1
ATOM 926 C CA . THR A 1 115 ? 0.073 7.249 -10.700 1.00 65.50 115 THR A CA 1
ATOM 927 C C . THR A 1 115 ? -0.941 7.583 -11.793 1.00 65.50 115 THR A C 1
ATOM 929 O O . THR A 1 115 ? -0.798 7.053 -12.894 1.00 65.50 115 THR A O 1
ATOM 932 N N . SER A 1 116 ? -1.917 8.456 -11.510 1.00 52.44 116 SER A N 1
ATOM 933 C CA . SER A 1 116 ? -2.867 8.988 -12.499 1.00 52.44 116 SER A CA 1
ATOM 934 C C . SER A 1 116 ? -2.307 10.147 -13.320 1.00 52.44 116 SER A C 1
ATOM 936 O O . SER A 1 116 ? -1.367 10.826 -12.854 1.00 52.44 116 SER A O 1
#

pLDDT: mean 76.23, std 11.17, range [48.84, 90.0]

Organism: Teladorsagia circumcincta (NCBI:txid45464)

Foldseek 3Di:
DPDPVVVVVVVVVVVVVVVVVVVVVVVVVVVVVVVVVVVPPPPVDVVVVCVVPPPPDLVVLQVVLQVVLVVLLCVLQVVLVVCCVVCVVVPPSVVSNVVSNVVSVVVSCVSVVVSD